Protein AF-A0A8I1KPT4-F1 (afdb_monomer_lite)

Foldseek 3Di:
DPPPPVVVVVVVVVVVVVVVVVVVVVVVQVVCVVVVHGPLLVLVVVCCVVPPDDDLVVSCVVRVDDSVVSVVSVVVVVVVD

Sequence (81 aa):
MRVINDESLSLKLLVILSRELQSITKRIEKDIKIYGLNPTEFAVLKLLYSKGDQPIQKLEDKTLLASSSITYVVNRLEKKR

Structure (mmCIF, N/CA/C/O backbone):
data_AF-A0A8I1KPT4-F1
#
_entry.id   AF-A0A8I1KPT4-F1
#
loop_
_atom_site.group_PDB
_atom_site.id
_atom_site.type_symbol
_atom_site.label_atom_id
_atom_site.label_alt_id
_atom_site.label_comp_id
_atom_site.label_asym_id
_atom_site.label_entity_id
_atom_site.label_seq_id
_atom_site.pdbx_PDB_ins_code
_atom_site.Cartn_x
_atom_site.Cartn_y
_atom_site.Cartn_z
_atom_site.occupancy
_atom_site.B_iso_or_equiv
_atom_site.auth_seq_id
_atom_site.auth_comp_id
_atom_site.auth_asym_id
_atom_site.auth_atom_id
_atom_site.pdbx_PDB_model_num
ATOM 1 N N . MET A 1 1 ? 23.843 -1.396 -38.562 1.00 41.09 1 MET A N 1
ATOM 2 C CA . MET A 1 1 ? 22.571 -1.462 -37.811 1.00 41.09 1 MET A CA 1
ATOM 3 C C . MET A 1 1 ? 22.894 -2.037 -36.439 1.00 41.09 1 MET A C 1
ATOM 5 O O . MET A 1 1 ? 23.377 -3.159 -36.385 1.00 41.09 1 MET A O 1
ATOM 9 N N . ARG A 1 2 ? 22.804 -1.251 -35.354 1.00 55.84 2 ARG A N 1
ATOM 10 C CA . ARG A 1 2 ? 23.061 -1.781 -34.002 1.00 55.84 2 ARG A CA 1
ATOM 11 C C . ARG A 1 2 ? 21.924 -2.743 -33.678 1.00 55.84 2 ARG A C 1
ATOM 13 O O . ARG A 1 2 ? 20.782 -2.303 -33.605 1.00 55.84 2 ARG A O 1
ATOM 20 N N . VAL A 1 3 ? 22.240 -4.026 -33.533 1.00 60.03 3 VAL A N 1
ATOM 21 C CA . VAL A 1 3 ? 21.317 -4.999 -32.948 1.00 60.03 3 VAL A CA 1
ATOM 22 C C . VAL A 1 3 ? 21.027 -4.481 -31.545 1.00 60.03 3 VAL A C 1
ATOM 24 O O . VAL A 1 3 ? 21.934 -4.386 -30.717 1.00 60.03 3 VAL A O 1
ATOM 27 N N . ILE A 1 4 ? 19.802 -4.014 -31.318 1.00 64.31 4 ILE A N 1
ATOM 28 C CA . ILE A 1 4 ? 19.345 -3.706 -29.969 1.00 64.31 4 ILE A CA 1
ATOM 29 C C . ILE A 1 4 ? 19.398 -5.046 -29.246 1.00 64.31 4 ILE A C 1
ATOM 31 O O . ILE A 1 4 ? 18.729 -5.990 -29.645 1.00 64.31 4 ILE A O 1
ATOM 35 N N . ASN A 1 5 ? 20.280 -5.164 -28.258 1.00 76.06 5 ASN A N 1
ATOM 36 C CA . ASN A 1 5 ? 20.323 -6.354 -27.429 1.00 76.06 5 ASN A CA 1
ATOM 37 C C . ASN A 1 5 ? 19.047 -6.329 -26.574 1.00 76.06 5 ASN A C 1
ATOM 39 O O . ASN A 1 5 ? 18.970 -5.536 -25.630 1.00 76.06 5 ASN A O 1
ATOM 43 N N . ASP A 1 6 ? 18.034 -7.109 -26.954 1.00 81.75 6 ASP A N 1
ATOM 44 C CA . ASP A 1 6 ? 16.693 -7.105 -26.348 1.00 81.75 6 ASP A CA 1
ATOM 45 C C . ASP A 1 6 ? 16.733 -7.305 -24.828 1.00 81.75 6 ASP A C 1
ATOM 47 O O . ASP A 1 6 ? 15.924 -6.730 -24.096 1.00 81.75 6 ASP A O 1
ATOM 51 N N . GLU A 1 7 ? 17.737 -8.026 -24.326 1.00 88.44 7 GLU A N 1
ATOM 52 C CA . GLU A 1 7 ? 17.983 -8.190 -22.894 1.00 88.44 7 GLU A CA 1
ATOM 53 C C . GLU A 1 7 ? 18.345 -6.855 -22.221 1.00 88.44 7 GLU A C 1
ATOM 55 O O . GLU A 1 7 ? 17.769 -6.480 -21.200 1.00 88.44 7 GLU A O 1
ATOM 60 N N . SER A 1 8 ? 19.238 -6.070 -22.829 1.00 90.81 8 SER A N 1
ATOM 61 C CA . SER A 1 8 ? 19.633 -4.754 -22.306 1.00 90.81 8 SER A CA 1
ATOM 62 C C . SER A 1 8 ? 18.480 -3.745 -22.316 1.00 90.81 8 SER A C 1
ATOM 64 O O . SER A 1 8 ? 18.368 -2.919 -21.406 1.00 90.81 8 SER A O 1
ATOM 66 N N . LEU A 1 9 ? 17.595 -3.827 -23.317 1.00 93.88 9 LEU A N 1
ATOM 67 C CA . LEU A 1 9 ? 16.401 -2.990 -23.396 1.00 93.88 9 LEU A CA 1
ATOM 68 C C . LEU A 1 9 ? 15.389 -3.390 -22.316 1.00 93.88 9 LEU A C 1
ATOM 70 O O . LEU A 1 9 ? 14.879 -2.520 -21.610 1.00 93.88 9 LEU A O 1
ATOM 74 N N . SER A 1 10 ? 15.163 -4.693 -22.144 1.00 94.88 10 SER A N 1
ATOM 75 C CA . SER A 1 10 ? 14.305 -5.262 -21.098 1.00 94.88 10 SER A CA 1
ATOM 76 C C . SER A 1 10 ? 14.771 -4.865 -19.695 1.00 94.88 10 SER A C 1
ATOM 78 O O . SER A 1 10 ? 13.976 -4.390 -18.883 1.00 94.88 10 SER A O 1
ATOM 80 N N . LEU A 1 11 ? 16.075 -4.965 -19.420 1.00 95.19 11 LEU A N 1
ATOM 81 C CA . LEU A 1 11 ? 16.661 -4.548 -18.143 1.00 95.19 11 LEU A CA 1
ATOM 82 C C . LEU A 1 11 ? 16.523 -3.040 -17.918 1.00 95.19 11 LEU A C 1
ATOM 84 O O . LEU A 1 11 ? 16.160 -2.602 -16.825 1.00 95.19 11 LEU A O 1
ATOM 88 N N . LYS A 1 12 ? 16.758 -2.229 -18.955 1.00 94.88 12 LYS A N 1
ATOM 89 C CA . LYS A 1 12 ? 16.566 -0.777 -18.875 1.00 94.88 12 LYS A CA 1
ATOM 90 C C . LYS A 1 12 ? 15.108 -0.421 -18.579 1.00 94.88 12 LYS A C 1
ATOM 92 O O . LYS A 1 12 ? 14.862 0.451 -17.747 1.00 94.88 12 LYS A O 1
ATOM 97 N N . LEU A 1 13 ? 14.155 -1.101 -19.216 1.00 95.62 13 LEU A N 1
ATOM 98 C CA . LEU A 1 13 ? 12.729 -0.924 -18.954 1.00 95.62 13 LEU A CA 1
ATOM 99 C C . LEU A 1 13 ? 12.380 -1.278 -17.505 1.00 95.62 13 LEU A C 1
ATOM 101 O O . LEU A 1 13 ? 11.732 -0.480 -16.832 1.00 95.62 13 LEU A O 1
ATOM 105 N N . LEU A 1 14 ? 12.857 -2.418 -16.998 1.00 96.62 14 LEU A N 1
ATOM 106 C CA . LEU A 1 14 ? 12.632 -2.831 -15.612 1.00 96.62 14 LEU A CA 1
ATOM 107 C C . LEU A 1 14 ? 13.157 -1.788 -14.616 1.00 96.62 14 LEU A C 1
ATOM 109 O O . LEU A 1 14 ? 12.464 -1.446 -13.657 1.00 96.62 14 LEU A O 1
ATOM 113 N N . VAL A 1 15 ? 14.354 -1.244 -14.857 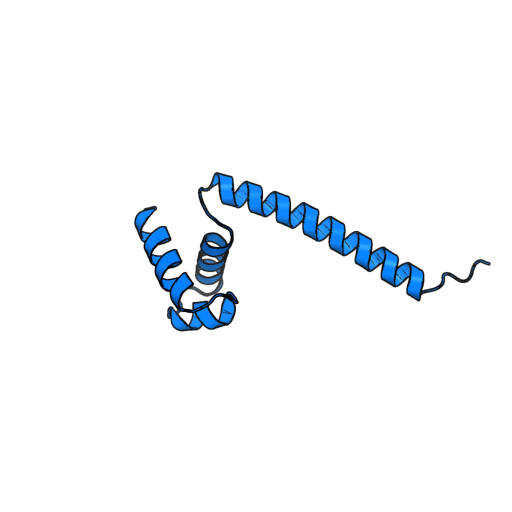1.00 97.25 15 VAL A N 1
ATOM 114 C CA . VAL A 1 15 ? 14.943 -0.188 -14.019 1.00 97.25 15 VAL A CA 1
ATOM 115 C C . VAL A 1 15 ? 14.089 1.077 -14.036 1.00 97.25 15 VAL A C 1
ATOM 117 O O . VAL A 1 15 ? 13.845 1.656 -12.977 1.00 97.25 15 VAL A O 1
ATOM 120 N N . ILE A 1 16 ? 13.627 1.509 -15.212 1.00 97.62 16 ILE A N 1
ATOM 121 C CA . ILE A 1 16 ? 12.767 2.692 -15.341 1.00 97.62 16 ILE A CA 1
ATOM 122 C C . ILE A 1 16 ? 11.453 2.461 -14.592 1.00 97.62 16 ILE A C 1
ATOM 124 O O . ILE A 1 16 ? 11.130 3.235 -13.698 1.00 97.62 16 ILE A O 1
ATOM 128 N N . LEU A 1 17 ? 10.748 1.362 -14.871 1.00 97.88 17 LEU A N 1
ATOM 129 C CA . LEU A 1 17 ? 9.482 1.038 -14.209 1.00 97.88 17 LEU A CA 1
ATOM 130 C C . LEU A 1 17 ? 9.634 0.955 -12.688 1.00 97.88 17 LEU A C 1
ATOM 132 O O . LEU A 1 17 ? 8.803 1.490 -11.961 1.00 97.88 17 LEU A O 1
ATOM 136 N N . SER A 1 18 ? 10.719 0.355 -12.200 1.00 97.06 18 SER A N 1
ATOM 137 C CA . SER A 1 18 ? 10.996 0.269 -10.762 1.00 97.06 18 SER A CA 1
ATOM 138 C C . SER A 1 18 ? 11.157 1.653 -10.122 1.00 97.06 18 SER A C 1
ATOM 140 O O . SER A 1 18 ? 10.626 1.903 -9.040 1.00 97.06 18 SER A O 1
ATOM 142 N N . ARG A 1 19 ? 11.858 2.575 -10.795 1.00 97.25 19 ARG A N 1
ATOM 143 C CA . ARG A 1 19 ? 12.058 3.953 -10.315 1.00 97.25 19 ARG A CA 1
ATOM 144 C C . ARG A 1 19 ? 10.766 4.763 -10.342 1.00 97.25 19 ARG A C 1
ATOM 146 O O . ARG A 1 19 ? 10.463 5.444 -9.362 1.00 97.25 19 ARG A O 1
ATOM 153 N N . GLU A 1 20 ? 9.993 4.656 -11.418 1.00 97.44 20 GLU A N 1
ATOM 154 C CA . GLU A 1 20 ? 8.706 5.345 -11.539 1.00 97.44 20 GLU A CA 1
ATOM 155 C C . GLU A 1 20 ? 7.710 4.846 -10.486 1.00 97.44 20 GLU A C 1
ATOM 157 O O . GLU A 1 20 ? 7.107 5.647 -9.769 1.00 97.44 20 GLU A O 1
ATOM 162 N N . LEU A 1 21 ? 7.610 3.525 -10.291 1.00 96.56 21 LEU A N 1
ATOM 163 C CA . LEU A 1 21 ? 6.781 2.935 -9.237 1.00 96.56 21 LEU A CA 1
ATOM 164 C C . LEU A 1 21 ? 7.204 3.410 -7.845 1.00 96.56 21 LEU A C 1
ATOM 166 O O . LEU A 1 21 ? 6.346 3.715 -7.013 1.00 96.56 21 LEU A O 1
ATOM 170 N N . GLN A 1 22 ? 8.507 3.528 -7.583 1.00 95.69 22 GLN A N 1
ATOM 171 C CA . GLN A 1 22 ? 9.000 4.055 -6.313 1.00 95.69 22 GLN A CA 1
ATOM 172 C C . GLN A 1 22 ? 8.614 5.529 -6.115 1.00 95.69 22 GLN A C 1
ATOM 174 O O . GLN A 1 22 ? 8.217 5.915 -5.016 1.00 95.69 22 GLN A O 1
ATOM 179 N N . SER A 1 23 ? 8.715 6.354 -7.161 1.00 96.81 23 SER A N 1
ATOM 180 C CA . SER A 1 23 ? 8.315 7.767 -7.127 1.00 96.81 23 SER A CA 1
ATOM 181 C C . SER A 1 23 ? 6.826 7.920 -6.797 1.00 96.81 23 SER A C 1
ATOM 183 O O . SER A 1 23 ? 6.454 8.649 -5.872 1.00 96.81 23 SER A O 1
ATOM 185 N N . ILE A 1 24 ? 5.978 7.148 -7.481 1.00 95.81 24 ILE A N 1
ATOM 186 C CA . ILE A 1 24 ? 4.529 7.117 -7.253 1.00 95.81 24 ILE A CA 1
ATOM 187 C C . ILE A 1 24 ? 4.218 6.641 -5.830 1.00 95.81 24 ILE A C 1
ATOM 189 O O . ILE A 1 24 ? 3.441 7.280 -5.122 1.00 95.81 24 ILE A O 1
ATOM 193 N N . THR A 1 25 ? 4.863 5.565 -5.375 1.00 91.50 25 THR A N 1
ATOM 194 C CA . THR A 1 25 ? 4.657 5.024 -4.023 1.00 91.50 25 THR A CA 1
ATOM 195 C C . THR A 1 25 ? 5.008 6.058 -2.954 1.00 91.50 25 THR A C 1
ATOM 197 O O . THR A 1 25 ? 4.216 6.283 -2.044 1.00 91.50 25 THR A O 1
ATOM 200 N N . LYS A 1 26 ? 6.127 6.781 -3.101 1.00 93.69 26 LYS A N 1
ATOM 201 C CA . LYS A 1 26 ? 6.518 7.859 -2.174 1.00 93.69 26 LYS A CA 1
ATOM 202 C C . LYS A 1 26 ? 5.494 8.994 -2.120 1.00 93.69 26 LYS A C 1
ATOM 204 O O . LYS A 1 26 ? 5.230 9.533 -1.046 1.00 93.69 26 LYS A O 1
ATOM 209 N N . ARG A 1 27 ? 4.923 9.373 -3.268 1.00 94.75 27 ARG A N 1
ATOM 210 C CA . ARG A 1 27 ? 3.852 10.378 -3.340 1.00 94.75 27 ARG A CA 1
ATOM 211 C C . ARG A 1 27 ? 2.621 9.901 -2.566 1.00 94.75 27 ARG A C 1
ATOM 213 O O . ARG A 1 27 ? 2.131 10.634 -1.715 1.00 94.75 27 ARG A O 1
ATOM 220 N N . ILE A 1 28 ? 2.193 8.662 -2.806 1.00 91.38 28 ILE A N 1
ATOM 221 C CA . ILE A 1 28 ? 1.052 8.045 -2.118 1.00 91.38 28 ILE A CA 1
ATOM 222 C C . ILE A 1 28 ? 1.299 7.979 -0.607 1.00 91.38 28 ILE A C 1
ATOM 224 O O . ILE A 1 28 ? 0.438 8.375 0.168 1.00 91.38 28 ILE A O 1
ATOM 228 N N . GLU A 1 29 ? 2.480 7.547 -0.162 1.00 90.12 29 GLU A N 1
ATOM 229 C CA . GLU A 1 29 ? 2.831 7.510 1.264 1.00 90.12 29 GLU A CA 1
ATOM 230 C C . GLU A 1 29 ? 2.779 8.891 1.921 1.00 90.12 29 GLU A C 1
ATOM 232 O O . GLU A 1 29 ? 2.373 9.012 3.079 1.00 90.12 29 GLU A O 1
ATOM 237 N N . LYS A 1 30 ? 3.188 9.941 1.199 1.00 93.75 30 LYS A N 1
ATOM 238 C CA . LYS A 1 30 ? 3.080 11.319 1.683 1.00 93.75 30 LYS A CA 1
ATOM 239 C C . LYS A 1 30 ? 1.618 11.727 1.839 1.00 93.75 30 LYS A C 1
ATOM 241 O O . LYS A 1 30 ? 1.265 12.267 2.882 1.00 93.75 30 LYS A O 1
ATOM 246 N N . ASP A 1 31 ? 0.784 11.430 0.849 1.00 93.31 31 ASP A N 1
ATOM 247 C CA . ASP A 1 31 ? -0.640 11.760 0.883 1.00 93.31 31 ASP A CA 1
ATOM 248 C C . ASP A 1 31 ? -1.354 10.991 2.013 1.00 93.31 31 ASP A C 1
ATOM 250 O O . ASP A 1 31 ? -2.063 11.593 2.812 1.00 93.31 31 ASP A O 1
ATOM 254 N N . ILE A 1 32 ? -1.071 9.695 2.188 1.00 90.44 32 ILE A N 1
ATOM 255 C CA . ILE A 1 32 ? -1.575 8.869 3.304 1.00 90.44 32 ILE A CA 1
ATOM 256 C C . ILE A 1 32 ? -1.239 9.503 4.664 1.00 90.44 32 ILE A C 1
ATOM 258 O O . ILE A 1 32 ? -2.097 9.581 5.547 1.00 90.44 32 ILE A O 1
ATOM 262 N N . LYS A 1 33 ? -0.005 9.999 4.831 1.00 90.12 33 LYS A N 1
ATOM 263 C CA . LYS A 1 33 ? 0.426 10.670 6.066 1.00 90.12 33 LYS A CA 1
ATOM 264 C C . LYS A 1 33 ? -0.303 11.989 6.316 1.00 90.12 33 LYS A C 1
ATOM 266 O O . LYS A 1 33 ? -0.525 12.312 7.479 1.00 90.12 33 LYS A O 1
ATOM 271 N N . ILE A 1 34 ? -0.692 12.734 5.274 1.00 93.25 34 ILE A N 1
ATOM 272 C CA . ILE A 1 34 ? -1.495 13.968 5.417 1.00 93.25 34 ILE A CA 1
ATOM 273 C C . ILE A 1 34 ? -2.845 13.654 6.073 1.00 93.25 34 ILE A C 1
ATOM 275 O O . ILE A 1 34 ? -3.309 14.419 6.912 1.00 93.25 34 ILE A O 1
ATOM 279 N N . TYR A 1 35 ? -3.426 12.490 5.776 1.00 89.06 35 TYR A N 1
ATOM 280 C CA . TYR A 1 35 ? -4.642 11.998 6.432 1.00 89.06 35 TYR A CA 1
ATOM 281 C C . TYR A 1 35 ? -4.386 11.340 7.802 1.00 89.06 35 TYR A C 1
ATOM 283 O O . TYR A 1 35 ? -5.283 10.730 8.377 1.00 89.06 35 TYR A O 1
ATOM 291 N N . GLY A 1 36 ? -3.165 11.431 8.341 1.00 87.75 36 GLY A N 1
ATOM 292 C CA . GLY A 1 36 ? -2.806 10.868 9.643 1.00 87.75 36 GLY A CA 1
ATOM 293 C C . GLY A 1 36 ? -2.763 9.339 9.675 1.00 87.75 36 GLY A C 1
ATOM 294 O O . GLY A 1 36 ? -2.772 8.751 10.759 1.00 87.75 36 GLY A O 1
ATOM 295 N N . LEU A 1 37 ? -2.725 8.683 8.514 1.00 88.88 37 LEU A N 1
ATOM 296 C CA . LEU A 1 37 ? -2.698 7.229 8.385 1.00 88.88 37 LEU A CA 1
ATOM 297 C C . LEU A 1 37 ? -1.263 6.724 8.191 1.00 88.88 37 LEU A C 1
ATOM 299 O O . 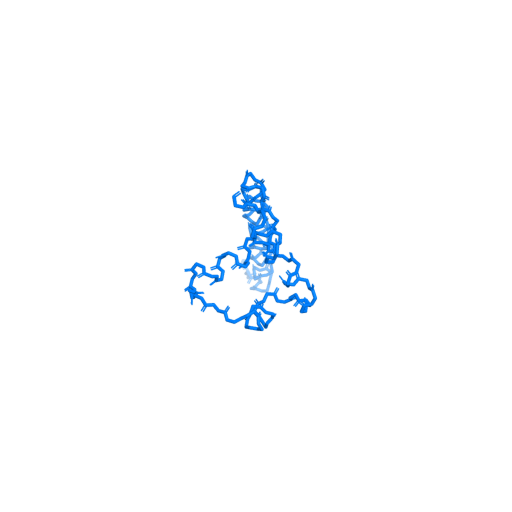LEU A 1 37 ? -0.390 7.433 7.687 1.00 88.88 37 LEU A O 1
ATOM 303 N N . ASN A 1 38 ? -1.006 5.475 8.575 1.00 85.75 38 ASN A N 1
ATOM 304 C CA . ASN A 1 38 ? 0.167 4.735 8.105 1.00 85.75 38 ASN A CA 1
ATOM 305 C C . ASN A 1 38 ? -0.200 3.850 6.885 1.00 85.75 38 ASN A C 1
ATOM 307 O O . ASN A 1 38 ? -1.385 3.628 6.620 1.00 85.75 38 ASN A O 1
ATOM 311 N N . PRO A 1 39 ? 0.782 3.339 6.116 1.00 81.62 39 PRO A N 1
ATOM 312 C CA . PRO A 1 39 ? 0.501 2.528 4.925 1.00 81.62 39 PRO A CA 1
ATOM 313 C C . PRO A 1 39 ? -0.352 1.283 5.206 1.00 81.62 39 PRO A C 1
ATOM 315 O O . PRO A 1 39 ? -1.196 0.910 4.395 1.00 81.62 39 PRO A O 1
ATOM 318 N N . THR A 1 40 ? -0.173 0.668 6.374 1.00 82.56 40 THR A N 1
ATOM 319 C CA . THR A 1 40 ? -0.939 -0.499 6.818 1.00 82.56 40 THR A CA 1
ATOM 320 C C . THR A 1 40 ? -2.406 -0.164 7.098 1.00 82.56 40 THR A C 1
ATOM 322 O O . THR A 1 40 ? -3.303 -0.846 6.614 1.00 82.56 40 THR A O 1
ATOM 325 N N . GLU A 1 41 ? -2.659 0.910 7.843 1.00 85.38 41 GLU A N 1
ATOM 326 C CA . GLU A 1 41 ? -3.985 1.457 8.130 1.00 85.38 41 GLU A CA 1
ATOM 327 C C . GLU A 1 41 ? -4.712 1.786 6.823 1.00 85.38 41 GLU A C 1
ATOM 329 O O . GLU A 1 41 ? -5.861 1.395 6.626 1.00 85.38 41 GLU A O 1
ATOM 334 N N . PHE A 1 42 ? -4.012 2.425 5.884 1.00 87.12 42 PHE A N 1
ATOM 335 C CA . PHE A 1 42 ? -4.549 2.704 4.558 1.00 87.12 42 PHE A CA 1
ATOM 336 C C . PHE A 1 42 ? -4.868 1.430 3.765 1.00 87.12 42 PHE A C 1
ATOM 338 O O . PHE A 1 42 ? -5.910 1.361 3.117 1.00 87.12 42 PHE A O 1
ATOM 345 N N . ALA A 1 43 ? -4.013 0.405 3.820 1.00 82.81 43 ALA A N 1
ATOM 346 C CA . ALA A 1 43 ? -4.262 -0.866 3.143 1.00 82.81 43 ALA A CA 1
ATOM 347 C C . ALA A 1 43 ? -5.528 -1.562 3.669 1.00 82.81 43 ALA A C 1
ATOM 349 O O . ALA A 1 43 ? -6.321 -2.069 2.871 1.00 82.81 43 ALA A O 1
ATOM 350 N N . VAL A 1 44 ? -5.753 -1.530 4.988 1.00 84.31 44 VAL A N 1
ATOM 351 C CA . VAL A 1 44 ? -6.982 -2.039 5.614 1.00 84.31 44 VAL A CA 1
ATOM 352 C C . VAL A 1 44 ? -8.201 -1.250 5.129 1.00 84.31 44 VAL A C 1
ATOM 354 O O . VAL A 1 44 ? -9.160 -1.854 4.648 1.00 84.31 44 VAL A O 1
ATOM 357 N N . LEU A 1 45 ? -8.151 0.086 5.158 1.00 86.50 45 LEU A N 1
ATOM 358 C CA . LEU A 1 45 ? -9.251 0.933 4.679 1.00 86.50 45 LEU A CA 1
ATOM 359 C C . LEU A 1 45 ? -9.553 0.720 3.190 1.00 86.50 45 LEU A C 1
ATOM 361 O O . LEU A 1 45 ? -10.712 0.594 2.810 1.00 86.50 45 LEU A O 1
ATOM 365 N N . LYS A 1 46 ? -8.527 0.614 2.340 1.00 85.06 46 LYS A N 1
ATOM 366 C CA . LYS A 1 46 ? -8.679 0.316 0.907 1.00 85.06 46 LYS A CA 1
ATOM 367 C C . LYS A 1 46 ? -9.354 -1.040 0.683 1.00 85.06 46 LYS A C 1
ATOM 369 O O . LYS A 1 46 ? -10.188 -1.186 -0.215 1.00 85.06 46 LYS A O 1
ATOM 374 N N . LEU A 1 47 ? -8.975 -2.052 1.462 1.00 83.38 47 LEU A N 1
ATOM 375 C CA . LEU A 1 47 ? -9.558 -3.386 1.356 1.00 83.38 47 LEU A CA 1
ATOM 376 C C . LEU A 1 47 ? -11.043 -3.367 1.736 1.00 83.38 47 LEU A C 1
ATOM 378 O O . LEU A 1 47 ? -11.854 -3.896 0.977 1.00 83.38 47 LEU A O 1
ATOM 382 N N . LEU A 1 48 ? -11.394 -2.692 2.832 1.00 85.06 48 LEU A N 1
ATOM 383 C CA . LEU A 1 48 ? -12.785 -2.501 3.251 1.00 85.06 48 LEU A CA 1
ATOM 384 C C . LEU A 1 48 ? -13.582 -1.671 2.233 1.00 85.06 48 LEU A C 1
ATOM 386 O O . LEU A 1 48 ? -14.698 -2.034 1.886 1.00 85.06 48 LEU A O 1
ATOM 390 N N . TYR A 1 49 ? -12.993 -0.619 1.661 1.00 86.56 49 TYR A N 1
ATO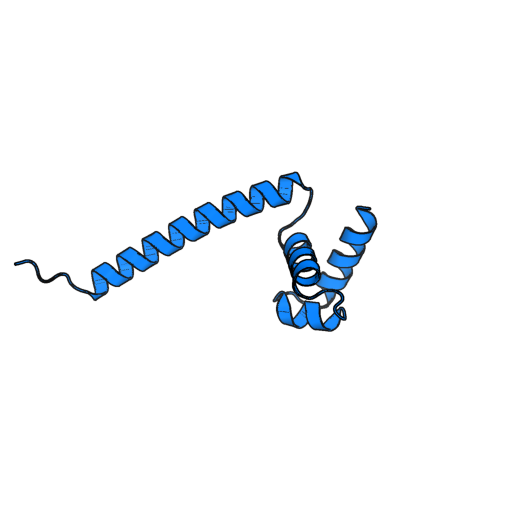M 391 C CA . TYR A 1 49 ? -13.642 0.188 0.622 1.00 86.56 49 TYR A CA 1
ATOM 392 C C . TYR A 1 49 ? -13.948 -0.622 -0.647 1.00 86.56 49 TYR A C 1
ATOM 394 O O . TYR A 1 49 ? -15.014 -0.489 -1.238 1.00 86.56 49 TYR A O 1
ATOM 402 N N . SER A 1 50 ? -13.016 -1.478 -1.075 1.00 85.00 50 SER A N 1
ATOM 403 C CA . SER A 1 50 ? -13.160 -2.247 -2.321 1.00 85.00 50 SER A CA 1
ATOM 404 C C . SER A 1 50 ? -13.999 -3.518 -2.189 1.00 85.00 50 SER A C 1
ATOM 406 O O . SER A 1 50 ? -14.585 -3.955 -3.178 1.00 85.00 50 SER A O 1
ATOM 408 N N . LYS A 1 51 ? -14.027 -4.152 -1.010 1.00 83.00 51 LYS A N 1
ATOM 409 C CA . LYS A 1 51 ? -14.704 -5.444 -0.793 1.00 83.00 51 LYS A CA 1
ATOM 410 C C . LYS A 1 51 ? -15.805 -5.405 0.270 1.00 83.00 51 LYS A C 1
ATOM 412 O O . LYS A 1 51 ? -16.345 -6.464 0.588 1.00 83.00 51 LYS A O 1
ATOM 417 N N . GLY A 1 52 ? -16.134 -4.227 0.794 1.00 82.62 52 GLY A N 1
ATOM 418 C CA . GLY A 1 52 ? -17.090 -4.058 1.884 1.00 82.62 52 GLY A CA 1
ATOM 419 C C . GLY A 1 52 ? -16.613 -4.714 3.178 1.00 82.62 52 GLY A C 1
ATOM 420 O O . GLY A 1 52 ? -15.414 -4.922 3.384 1.00 82.62 52 GLY A O 1
ATOM 421 N N . ASP A 1 53 ? -17.567 -5.080 4.029 1.00 82.25 53 ASP A N 1
ATOM 422 C CA . ASP A 1 53 ? -17.288 -5.732 5.304 1.00 82.25 53 ASP A CA 1
ATOM 423 C C . ASP A 1 53 ? -16.574 -7.072 5.096 1.00 82.25 53 ASP A C 1
ATOM 425 O O . ASP A 1 53 ? -16.987 -7.930 4.309 1.00 82.25 53 ASP A O 1
ATOM 429 N N . GLN A 1 54 ? -15.462 -7.254 5.804 1.00 77.75 54 GLN A N 1
ATOM 430 C CA . GLN A 1 54 ? -14.660 -8.471 5.754 1.00 77.75 54 GLN A CA 1
ATOM 431 C C . GLN A 1 54 ? -14.379 -8.959 7.179 1.00 77.75 54 GLN A C 1
ATOM 433 O O . GLN A 1 54 ? -14.025 -8.149 8.038 1.00 77.75 54 GLN A O 1
ATOM 438 N N . PRO A 1 55 ? -14.464 -10.277 7.438 1.00 78.25 55 PRO A N 1
ATOM 439 C CA . PRO A 1 55 ? -13.967 -10.859 8.678 1.00 78.25 55 PRO A CA 1
ATOM 440 C C . PRO A 1 55 ? -12.491 -10.514 8.879 1.00 78.25 55 PRO A C 1
ATOM 442 O O . PRO A 1 55 ? -11.717 -10.557 7.920 1.00 78.25 55 PRO A O 1
ATOM 445 N N . ILE A 1 56 ? -12.087 -10.246 10.123 1.00 72.12 56 ILE A N 1
ATOM 446 C CA . ILE A 1 56 ? -10.718 -9.815 10.448 1.00 72.12 56 ILE A CA 1
ATOM 447 C C . ILE A 1 56 ? -9.655 -10.805 9.944 1.00 72.12 56 ILE A C 1
ATOM 449 O O . ILE A 1 56 ? -8.650 -10.394 9.379 1.00 72.12 56 ILE A O 1
ATOM 453 N N . GLN A 1 57 ? -9.953 -12.105 9.994 1.00 67.88 57 GLN A N 1
ATOM 454 C CA . GLN A 1 57 ? -9.103 -13.186 9.478 1.00 67.88 57 GLN A CA 1
ATOM 455 C C . GLN A 1 57 ? -8.830 -13.062 7.969 1.00 67.88 57 GLN A C 1
ATOM 457 O O . GLN A 1 57 ? -7.726 -13.323 7.511 1.00 67.88 57 GLN A O 1
ATOM 462 N N . LYS A 1 58 ? -9.794 -12.574 7.173 1.00 69.06 58 LYS A N 1
ATOM 463 C CA . LYS A 1 58 ? -9.590 -12.351 5.728 1.00 69.06 58 LYS A CA 1
ATOM 464 C C . LYS A 1 58 ? -8.740 -11.115 5.425 1.00 69.06 58 LYS A C 1
ATOM 466 O O . LYS A 1 58 ? -8.291 -10.958 4.286 1.00 69.06 58 LYS A O 1
ATOM 471 N N . LEU A 1 59 ? -8.567 -10.218 6.398 1.00 70.25 59 LEU A N 1
ATOM 472 C CA . LEU A 1 59 ? -7.635 -9.094 6.299 1.00 70.25 59 LEU A CA 1
ATOM 473 C C . LEU A 1 59 ? -6.194 -9.577 6.532 1.00 70.25 59 LEU A C 1
ATOM 475 O O . LEU A 1 59 ? -5.281 -9.070 5.880 1.00 70.25 59 LEU A O 1
ATOM 479 N N . GLU A 1 60 ? -5.999 -10.587 7.386 1.00 60.44 60 GLU A N 1
ATOM 480 C CA . GLU A 1 60 ? -4.698 -11.225 7.662 1.00 60.44 60 GLU A CA 1
ATOM 481 C C . GLU A 1 60 ? -4.112 -11.859 6.403 1.00 60.44 60 GLU A C 1
ATOM 483 O O . GLU A 1 60 ? -2.996 -11.522 6.005 1.00 60.44 60 GLU A O 1
ATOM 488 N N . ASP A 1 61 ? -4.919 -12.629 5.676 1.00 63.03 61 ASP A N 1
ATOM 489 C CA . ASP A 1 61 ? -4.480 -13.306 4.450 1.00 63.03 61 ASP A CA 1
ATOM 490 C C . ASP A 1 61 ? -4.100 -12.349 3.307 1.00 63.03 61 ASP A C 1
ATOM 492 O O . ASP A 1 61 ? -3.340 -12.703 2.406 1.00 63.03 61 ASP A O 1
ATOM 496 N N . LYS A 1 62 ? -4.654 -11.130 3.296 1.00 62.69 62 LYS A N 1
ATOM 497 C CA . LYS A 1 62 ? -4.544 -10.198 2.158 1.00 62.69 62 LYS A CA 1
ATOM 498 C C . LYS A 1 62 ? -3.563 -9.058 2.357 1.00 62.69 62 LYS A C 1
ATOM 500 O O . LYS A 1 62 ? -3.243 -8.378 1.383 1.00 62.69 62 LYS A O 1
ATOM 505 N N . THR A 1 63 ? -3.122 -8.813 3.584 1.00 59.34 63 THR A N 1
ATOM 506 C CA . THR A 1 63 ? -2.274 -7.655 3.891 1.00 59.34 63 THR A CA 1
ATOM 507 C C . THR A 1 63 ? -0.807 -8.016 4.126 1.00 59.34 63 THR A C 1
ATOM 509 O O . THR A 1 63 ? -0.018 -7.106 4.352 1.00 59.34 63 THR A O 1
ATOM 512 N N . LEU A 1 64 ? -0.409 -9.295 3.984 1.00 59.72 64 LEU A N 1
ATOM 513 C CA . LEU A 1 64 ? 0.965 -9.794 4.225 1.00 59.72 64 LEU A CA 1
ATOM 514 C C . LEU A 1 64 ? 1.485 -9.500 5.649 1.00 59.72 64 LEU A C 1
ATOM 516 O O . LEU A 1 64 ? 2.688 -9.534 5.903 1.00 59.72 64 LEU A O 1
ATOM 520 N N . LEU A 1 65 ? 0.584 -9.200 6.583 1.00 60.09 65 LEU A N 1
ATOM 521 C CA . LEU A 1 65 ? 0.896 -8.806 7.950 1.00 60.09 65 LEU A CA 1
ATOM 522 C C . LEU A 1 65 ? 0.550 -9.934 8.923 1.00 60.09 65 LEU A C 1
ATOM 524 O O . LEU A 1 65 ? -0.438 -10.639 8.744 1.00 60.09 65 LEU A O 1
ATOM 528 N N . ALA A 1 66 ? 1.351 -10.088 9.979 1.00 58.91 66 ALA A N 1
ATOM 529 C CA . ALA A 1 66 ? 1.086 -11.066 11.034 1.00 58.91 66 ALA A CA 1
ATOM 530 C C . ALA A 1 66 ? -0.238 -10.754 11.762 1.00 58.91 66 ALA A C 1
ATOM 532 O O . ALA A 1 66 ? -0.530 -9.580 12.017 1.00 58.91 66 ALA A O 1
ATOM 533 N N . SER A 1 67 ? -1.004 -11.785 12.146 1.00 54.97 67 SER A N 1
ATOM 534 C CA . SER A 1 67 ? -2.357 -11.648 12.729 1.00 54.97 67 SER A CA 1
ATOM 535 C C . SER A 1 67 ? -2.432 -10.680 13.917 1.00 54.97 67 SER A C 1
ATOM 537 O O . SER A 1 67 ? -3.331 -9.843 14.011 1.00 54.97 67 SER A O 1
ATOM 539 N N . SER A 1 68 ? -1.413 -10.685 14.782 1.00 59.12 68 SER A N 1
ATOM 540 C CA . SER A 1 68 ? -1.311 -9.800 15.950 1.00 59.12 68 SER A CA 1
ATOM 541 C C . SER A 1 68 ? -1.256 -8.303 15.608 1.00 59.12 68 SER A C 1
ATOM 543 O O . SER A 1 68 ? -1.596 -7.467 16.446 1.00 59.12 68 SER A O 1
ATOM 545 N N . SER A 1 69 ? -0.868 -7.942 14.383 1.00 67.12 69 SER A N 1
ATOM 546 C CA . SER A 1 69 ? -0.738 -6.546 13.951 1.00 67.12 69 SER A CA 1
ATOM 547 C C . SER A 1 69 ? -2.034 -5.955 13.389 1.00 67.12 69 SER A C 1
ATOM 549 O O . SER A 1 69 ? -2.253 -4.750 13.503 1.00 67.12 69 SER A O 1
ATOM 551 N N . ILE A 1 70 ? -2.943 -6.776 12.857 1.00 75.25 70 ILE A N 1
ATOM 552 C CA . ILE A 1 70 ? -4.195 -6.297 12.251 1.00 75.25 70 ILE A CA 1
ATOM 553 C C . ILE A 1 70 ? -5.211 -5.895 13.303 1.00 75.25 70 ILE A C 1
ATOM 555 O O . ILE A 1 70 ? -5.786 -4.814 13.204 1.00 75.25 70 ILE A O 1
ATOM 559 N N . THR A 1 71 ? -5.363 -6.689 14.362 1.00 77.12 71 THR A N 1
ATOM 560 C CA . THR A 1 71 ? -6.223 -6.326 15.496 1.00 77.12 71 THR A CA 1
ATOM 561 C C . THR A 1 71 ? -5.768 -5.015 16.143 1.00 77.12 71 THR A C 1
ATOM 563 O O . THR A 1 71 ? -6.594 -4.192 16.536 1.00 77.12 71 THR A O 1
ATOM 566 N N . TYR A 1 72 ? -4.456 -4.764 16.203 1.00 75.25 72 TYR A N 1
ATOM 567 C CA . TYR A 1 72 ? -3.914 -3.485 16.666 1.00 75.25 72 TYR A CA 1
ATOM 568 C C . TYR A 1 72 ? -4.257 -2.329 15.714 1.00 75.25 72 TYR A C 1
ATOM 570 O O . TYR A 1 72 ? -4.712 -1.275 16.158 1.00 75.25 72 TYR A O 1
ATOM 578 N N . VAL A 1 73 ? -4.074 -2.530 14.408 1.00 79.88 73 VAL A N 1
ATOM 579 C CA . VAL A 1 73 ? -4.353 -1.524 13.371 1.00 79.88 73 VAL A CA 1
ATOM 580 C C . VAL A 1 73 ? -5.835 -1.154 13.333 1.00 79.88 73 VAL A C 1
ATOM 582 O O . VAL A 1 73 ? -6.157 0.031 13.309 1.00 79.88 73 VAL A O 1
ATOM 585 N N . VAL A 1 74 ? -6.736 -2.138 13.391 1.00 82.62 74 VAL A N 1
ATOM 586 C CA . VAL A 1 74 ? -8.190 -1.911 13.414 1.00 82.62 74 VAL A CA 1
ATOM 587 C C . VAL A 1 74 ? -8.594 -1.148 14.676 1.00 82.62 74 VAL A C 1
ATOM 589 O O . VAL A 1 74 ? -9.255 -0.119 14.575 1.00 82.62 74 VAL A O 1
ATOM 592 N N . ASN A 1 75 ? -8.115 -1.563 15.854 1.00 83.38 75 ASN A N 1
ATOM 593 C CA . ASN A 1 75 ? -8.370 -0.835 17.103 1.00 83.38 75 ASN A CA 1
ATOM 594 C C . ASN A 1 75 ? -7.837 0.604 17.070 1.00 83.38 75 ASN A C 1
ATOM 596 O O . ASN A 1 75 ? -8.419 1.507 17.670 1.00 83.38 75 ASN A O 1
ATOM 600 N N . ARG A 1 76 ? -6.706 0.840 16.398 1.00 83.50 76 ARG A N 1
ATOM 601 C CA . ARG A 1 76 ? -6.145 2.184 16.239 1.00 83.50 76 ARG A CA 1
ATOM 602 C C . AR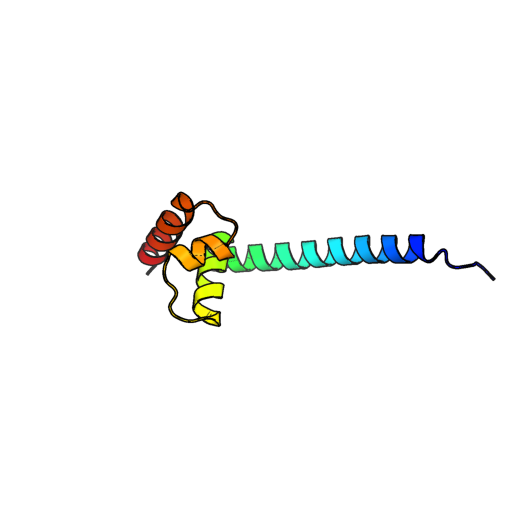G A 1 76 ? -6.976 3.037 15.280 1.00 83.50 76 ARG A C 1
ATOM 604 O O . ARG A 1 76 ? -7.146 4.219 15.559 1.00 83.50 76 ARG A O 1
ATOM 611 N N . LEU A 1 77 ? -7.493 2.455 14.198 1.00 85.31 77 LEU A N 1
ATOM 612 C CA . LEU A 1 77 ? -8.409 3.116 13.263 1.00 85.31 77 LEU A CA 1
ATOM 613 C C . LEU A 1 77 ? -9.739 3.488 13.933 1.00 85.31 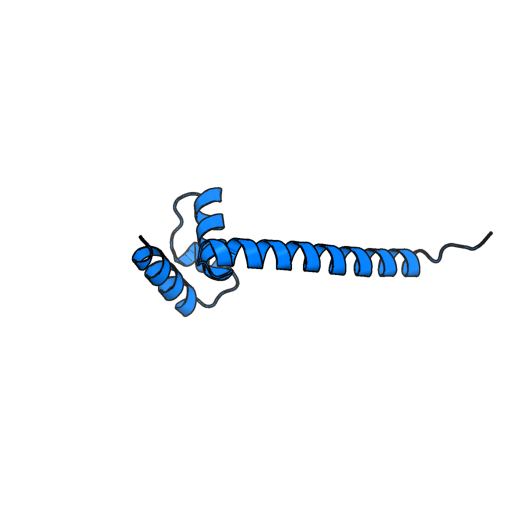77 LEU A C 1
ATOM 615 O O . LEU A 1 77 ? -10.173 4.625 13.800 1.00 85.31 77 LEU A O 1
ATOM 619 N N . GLU A 1 78 ? -10.329 2.584 14.718 1.00 84.50 78 GLU A N 1
ATOM 620 C CA . GLU A 1 78 ? -11.549 2.838 15.506 1.00 84.50 78 GLU A CA 1
ATOM 621 C C . GLU A 1 78 ? -11.400 4.044 16.448 1.00 84.50 78 GLU A C 1
ATOM 623 O O . GLU A 1 78 ? -12.304 4.869 16.572 1.00 84.50 78 GLU A O 1
ATOM 628 N N . LYS A 1 79 ? -10.229 4.188 17.081 1.00 84.25 79 LYS A N 1
ATOM 629 C CA . LYS A 1 79 ? -9.918 5.306 17.988 1.00 84.25 79 LYS A CA 1
ATOM 630 C C . LYS A 1 79 ? -9.695 6.649 17.286 1.00 84.25 79 LYS A C 1
ATOM 632 O O . LYS A 1 79 ? -9.643 7.662 17.974 1.00 84.25 79 LYS A O 1
ATOM 637 N N . LYS A 1 80 ? -9.517 6.665 15.960 1.00 78.44 80 LYS A N 1
ATOM 638 C CA . LYS A 1 80 ? -9.335 7.882 15.144 1.00 78.44 80 LYS A CA 1
ATOM 639 C C . LYS A 1 80 ? -10.661 8.443 14.600 1.00 78.44 80 LYS A C 1
ATOM 641 O O . LYS A 1 80 ? -10.617 9.270 13.692 1.00 78.44 80 LYS A O 1
ATOM 646 N N . ARG A 1 81 ? -11.801 7.963 15.112 1.00 59.38 81 ARG A N 1
ATOM 647 C CA . ARG A 1 81 ? -13.135 8.506 14.824 1.00 59.38 81 ARG A CA 1
ATOM 648 C C . ARG A 1 81 ? -13.233 10.007 15.074 1.00 59.38 81 ARG A C 1
ATOM 650 O O . ARG A 1 81 ? -12.648 10.473 16.076 1.00 59.38 81 ARG A O 1
#

pLDDT: mean 81.79, std 13.11, range [41.09, 97.88]

Secondary structure (DSSP, 8-state):
-----HHHHHHHHHHHHHHHHHHHHHHHHHHHHHTT--HHHHHHHHHHHHH-S--HHHHHH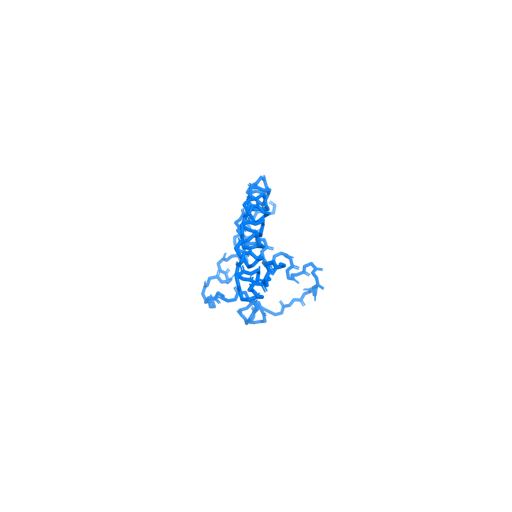HHT--HHHHHHHHHHHHTT-

Radius of gyration: 18.66 Å; chains: 1; bounding box: 40×27×56 Å